Protein AF-A0A100XW59-F1 (afdb_monomer_lite)

Organism: NCBI:txid227598

InterPro domains:
  IPR002423 Chaperonin Cpn60/GroEL/TCP-1 family [PF00118] (2-49)
  IPR027413 GroEL-like equatorial domain superfamily [G3DSA:1.10.560.10] (1-50)
  IPR027413 GroEL-like equatorial domain superfamily [SSF48592] (1-48)

Sequence (68 aa):
IGVDVFEGEPADMMEKGVIAPVRVTKQAIKSASEAAIMILRIDDVIAASKLEKDKGGEGGSDFGGDLD

Secondary structure (DSSP, 8-state):
-EE-TTT-SEE-TTTTT----HHHHHHHHHHHHHHHHHHHT-------------S-------------

Structure (mmCIF, N/CA/C/O backbone):
data_AF-A0A100XW59-F1
#
_entry.id   AF-A0A100XW59-F1
#
loop_
_atom_site.group_PDB
_atom_site.id
_atom_site.type_symbol
_atom_site.label_atom_id
_atom_site.label_alt_id
_atom_site.label_comp_id
_atom_site.label_asym_id
_atom_site.label_entity_id
_atom_site.label_seq_id
_atom_site.pdbx_PDB_ins_code
_atom_site.Cartn_x
_atom_site.Cartn_y
_atom_site.Cartn_z
_atom_site.occupancy
_atom_site.B_iso_or_equiv
_atom_site.auth_seq_id
_atom_site.auth_comp_id
_atom_site.auth_asym_id
_atom_site.auth_atom_id
_atom_site.pdbx_PDB_model_num
ATOM 1 N N . ILE A 1 1 ? -10.453 -7.094 9.616 1.00 88.88 1 ILE A N 1
ATOM 2 C CA . ILE A 1 1 ? -9.577 -8.111 10.244 1.00 88.88 1 ILE A CA 1
ATOM 3 C C . ILE A 1 1 ? -8.129 -7.807 9.892 1.00 88.88 1 ILE A C 1
ATOM 5 O O . ILE A 1 1 ? -7.816 -7.672 8.715 1.00 88.88 1 ILE A O 1
ATOM 9 N N . GLY A 1 2 ? -7.290 -7.637 10.909 1.00 93.62 2 GLY A N 1
ATOM 10 C CA . GLY A 1 2 ? -5.831 -7.647 10.813 1.00 93.62 2 GLY A CA 1
ATOM 11 C C . GLY A 1 2 ? -5.259 -8.798 11.640 1.00 93.62 2 GLY A C 1
ATOM 12 O O . GLY A 1 2 ? -6.007 -9.677 12.066 1.00 93.62 2 GLY A O 1
ATOM 13 N N . VAL A 1 3 ? -3.948 -8.785 11.861 1.00 95.94 3 VAL A N 1
ATOM 14 C CA . VAL A 1 3 ? -3.243 -9.785 12.675 1.00 95.94 3 VAL A CA 1
ATOM 15 C C . VAL A 1 3 ? -2.830 -9.133 13.986 1.00 95.94 3 VAL A C 1
ATOM 17 O O . VAL A 1 3 ? -2.148 -8.108 13.967 1.00 95.94 3 VAL A O 1
ATOM 20 N N . ASP A 1 4 ? -3.234 -9.720 15.110 1.00 95.69 4 ASP A N 1
ATOM 21 C CA . ASP A 1 4 ? -2.689 -9.346 16.408 1.00 95.69 4 ASP A CA 1
ATOM 22 C C . ASP A 1 4 ? -1.280 -9.933 16.557 1.00 95.69 4 ASP A C 1
ATOM 24 O O . ASP A 1 4 ? -1.085 -11.139 16.440 1.00 95.69 4 ASP A O 1
ATOM 28 N N . VAL A 1 5 ? -0.280 -9.090 16.801 1.00 94.81 5 VAL A N 1
ATOM 29 C CA . VAL A 1 5 ? 1.123 -9.528 16.899 1.00 94.81 5 VAL A CA 1
ATOM 30 C C . VAL A 1 5 ? 1.499 -10.112 18.264 1.00 94.81 5 VAL A C 1
ATOM 32 O O . VAL A 1 5 ? 2.556 -10.726 18.382 1.00 94.81 5 VAL A O 1
ATOM 35 N N . PHE A 1 6 ? 0.668 -9.920 19.287 1.00 94.75 6 PHE A N 1
ATOM 36 C CA . PHE A 1 6 ? 0.845 -10.492 20.621 1.00 94.75 6 PHE A CA 1
ATOM 37 C C . PHE A 1 6 ? 0.206 -11.877 20.721 1.00 94.75 6 PHE A C 1
ATOM 39 O O . PHE A 1 6 ? 0.806 -12.786 21.287 1.00 94.75 6 PHE A O 1
ATOM 46 N N . GLU A 1 7 ? -0.993 -12.038 20.158 1.00 94.25 7 GLU A N 1
ATOM 47 C CA . GLU A 1 7 ? -1.752 -13.298 20.188 1.00 94.25 7 GLU A CA 1
ATOM 48 C C . GLU A 1 7 ? -1.478 -14.175 18.955 1.00 94.25 7 GLU A C 1
ATOM 50 O O . GLU A 1 7 ? -1.635 -15.390 19.008 1.00 94.25 7 GLU A O 1
ATOM 55 N N . GLY A 1 8 ? -1.033 -13.581 17.842 1.00 94.62 8 GLY A N 1
ATOM 56 C CA . GLY A 1 8 ? -0.810 -14.278 16.572 1.00 94.62 8 GLY A CA 1
ATOM 57 C C . GLY A 1 8 ? -2.098 -14.636 15.822 1.00 94.62 8 GLY A C 1
ATOM 58 O O . GLY A 1 8 ? -2.044 -15.344 14.816 1.00 94.62 8 GLY A O 1
ATOM 59 N N . GLU A 1 9 ? -3.250 -14.154 16.289 1.00 94.81 9 GLU A N 1
ATOM 60 C CA . GLU A 1 9 ? -4.570 -14.503 15.768 1.00 94.81 9 GLU A CA 1
ATOM 61 C C . GLU A 1 9 ? -5.218 -13.351 14.973 1.00 94.81 9 GLU A C 1
ATOM 63 O O . GLU A 1 9 ? -4.847 -12.178 15.127 1.00 94.81 9 GLU A O 1
ATOM 68 N N . PRO A 1 10 ? -6.194 -13.647 14.091 1.00 96.94 10 PRO A N 1
ATOM 69 C CA . PRO A 1 10 ? -6.976 -12.619 13.416 1.00 96.94 10 PRO A CA 1
ATOM 70 C C . PRO A 1 10 ? -7.817 -11.815 14.413 1.00 96.94 10 PRO A C 1
ATOM 72 O O . PRO A 1 10 ? -8.564 -12.384 15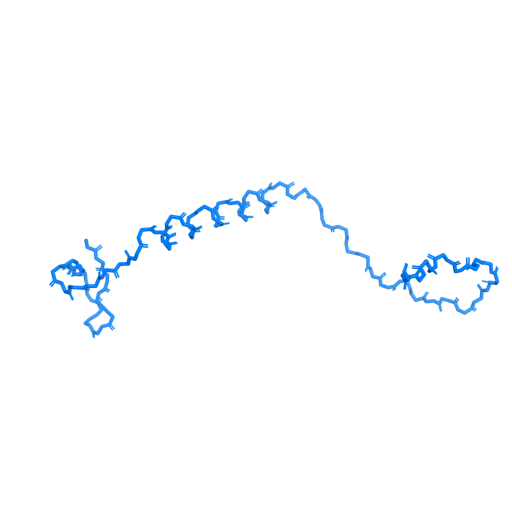.203 1.00 96.94 10 PRO A O 1
ATOM 75 N N . ALA A 1 11 ? -7.770 -10.487 14.323 1.00 96.62 11 ALA A N 1
ATOM 76 C CA . ALA A 1 11 ? -8.550 -9.609 15.194 1.00 96.62 11 ALA A CA 1
ATOM 77 C C . ALA A 1 11 ? -9.059 -8.356 14.467 1.00 96.62 11 ALA A C 1
ATOM 79 O O . ALA A 1 11 ? -8.587 -7.994 13.381 1.00 96.62 11 ALA A O 1
ATOM 80 N N . ASP A 1 12 ? -10.044 -7.675 15.055 1.00 96.31 12 ASP A N 1
ATOM 81 C CA . ASP A 1 12 ? -10.473 -6.361 14.582 1.00 96.31 12 ASP A CA 1
ATOM 82 C C . ASP A 1 12 ? -9.517 -5.272 15.094 1.00 96.31 12 ASP A C 1
ATOM 84 O O . ASP A 1 12 ? -9.442 -4.970 16.284 1.00 96.31 12 ASP A O 1
ATOM 88 N N . MET A 1 13 ? -8.752 -4.686 14.176 1.00 95.50 13 MET A N 1
ATOM 89 C CA . MET A 1 13 ? -7.762 -3.658 14.505 1.00 95.50 13 MET A CA 1
ATOM 90 C C . MET A 1 13 ? -8.403 -2.307 14.836 1.00 95.50 13 MET A C 1
ATOM 92 O O . MET A 1 13 ? -7.807 -1.526 15.573 1.00 95.50 13 MET A O 1
ATOM 96 N N . MET A 1 14 ? -9.613 -2.035 14.333 1.00 95.44 14 MET A N 1
ATOM 97 C CA . MET A 1 14 ? -10.348 -0.808 14.645 1.00 95.44 14 MET A CA 1
ATOM 98 C C . MET A 1 14 ? -10.840 -0.840 16.091 1.00 95.44 14 MET A C 1
ATOM 100 O O . MET A 1 14 ? -10.660 0.141 16.809 1.00 95.44 14 MET A O 1
ATOM 104 N N . GLU A 1 15 ? -11.392 -1.973 16.540 1.00 95.94 15 GLU A N 1
ATOM 105 C CA . GLU A 1 15 ? -11.809 -2.160 17.939 1.00 95.94 15 GLU A CA 1
ATOM 106 C C . GLU A 1 15 ? -10.616 -2.117 18.903 1.00 95.94 15 GLU A C 1
ATOM 108 O O . GLU A 1 15 ? -10.713 -1.533 19.981 1.00 95.94 15 GLU A O 1
ATOM 113 N N . LYS A 1 16 ? -9.457 -2.650 18.487 1.00 94.81 16 LYS A N 1
ATOM 114 C CA . LYS A 1 16 ? -8.194 -2.548 19.241 1.00 94.81 16 LYS A CA 1
ATOM 115 C C . LYS A 1 16 ? -7.537 -1.154 19.160 1.00 94.81 16 LYS A C 1
ATOM 117 O O . LYS A 1 16 ? -6.470 -0.951 19.733 1.00 94.81 16 LYS A O 1
ATOM 122 N N . GLY A 1 17 ? -8.149 -0.183 18.471 1.00 95.25 17 GLY A N 1
ATOM 123 C CA . GLY A 1 17 ? -7.655 1.197 18.359 1.00 95.25 17 GLY A CA 1
ATOM 124 C C . GLY A 1 17 ? -6.393 1.360 17.501 1.00 95.25 17 GLY A C 1
ATOM 125 O O . GLY A 1 17 ? -5.760 2.416 17.518 1.00 95.25 17 GLY A O 1
ATOM 126 N N . VAL A 1 18 ? -6.018 0.331 16.741 1.00 95.31 18 VAL A N 1
ATOM 127 C CA . VAL A 1 18 ? -4.843 0.320 15.869 1.00 95.31 18 VAL A CA 1
ATOM 128 C C . VAL A 1 18 ? -5.231 0.910 14.515 1.00 95.31 18 VAL A C 1
ATOM 130 O O . VAL A 1 18 ? -5.770 0.232 13.640 1.00 95.31 18 VAL A O 1
ATOM 133 N N . ILE A 1 19 ? -4.946 2.201 14.339 1.00 94.88 19 ILE A N 1
ATOM 134 C CA . ILE A 1 19 ? -5.280 2.962 13.130 1.00 94.88 19 ILE A CA 1
ATOM 135 C C . ILE A 1 19 ? -4.029 3.493 12.426 1.00 94.88 19 ILE A C 1
ATOM 137 O O . ILE A 1 19 ? -3.056 3.901 13.059 1.00 94.88 19 ILE A O 1
ATOM 141 N N . ALA A 1 20 ? -4.078 3.540 11.095 1.00 93.56 20 ALA A N 1
ATOM 142 C CA . ALA A 1 20 ? -3.029 4.129 10.269 1.00 93.56 20 ALA A CA 1
ATOM 143 C C . ALA A 1 20 ? -3.545 5.385 9.545 1.00 93.56 20 ALA A C 1
ATOM 145 O O . ALA A 1 20 ? -4.690 5.403 9.081 1.00 93.56 20 ALA A O 1
ATOM 146 N N . PRO A 1 21 ? -2.721 6.435 9.376 1.00 96.50 21 PRO A N 1
ATOM 147 C CA . PRO A 1 21 ? -3.110 7.588 8.577 1.00 96.50 21 PRO A CA 1
ATOM 148 C C . PRO A 1 21 ? -3.312 7.204 7.107 1.00 96.50 21 PRO A C 1
ATOM 150 O O . PRO A 1 21 ? -2.430 6.612 6.485 1.00 96.50 21 PRO A O 1
ATOM 153 N N . VAL A 1 22 ? -4.418 7.651 6.506 1.00 97.00 22 VAL A N 1
ATOM 154 C CA . VAL A 1 22 ? -4.780 7.347 5.104 1.00 97.00 22 VAL A CA 1
ATOM 155 C C . VAL A 1 22 ? -3.652 7.675 4.117 1.00 97.00 22 VAL A C 1
ATOM 157 O O . VAL A 1 22 ? -3.424 6.947 3.151 1.00 97.00 22 VAL A O 1
ATOM 160 N N . ARG A 1 23 ? -2.910 8.762 4.365 1.00 97.88 23 ARG A N 1
ATOM 161 C CA . ARG A 1 23 ? -1.776 9.181 3.527 1.00 97.88 23 ARG A CA 1
ATOM 162 C C . ARG A 1 23 ? -0.668 8.132 3.453 1.00 97.88 23 ARG A C 1
ATOM 164 O O . ARG A 1 23 ? -0.082 7.988 2.386 1.00 97.88 23 ARG A O 1
ATOM 171 N N . VAL A 1 24 ? -0.391 7.417 4.545 1.00 97.56 24 VAL A N 1
ATOM 172 C CA . VAL A 1 24 ? 0.703 6.438 4.605 1.00 97.56 24 VAL A CA 1
ATOM 173 C C . VAL A 1 24 ? 0.369 5.238 3.726 1.00 97.56 24 VAL A C 1
ATOM 175 O O . VAL A 1 24 ? 1.117 4.941 2.801 1.00 97.56 24 VAL A O 1
ATOM 178 N N . THR A 1 25 ? -0.795 4.613 3.925 1.00 96.38 25 THR A N 1
ATOM 179 C CA . THR A 1 25 ? -1.216 3.443 3.137 1.00 96.38 25 THR A CA 1
ATOM 180 C C . THR A 1 25 ? -1.392 3.789 1.659 1.00 96.38 25 THR A C 1
ATOM 182 O O . THR A 1 25 ? -0.942 3.045 0.789 1.00 96.38 25 THR A O 1
ATOM 185 N N . LYS A 1 26 ? -1.985 4.954 1.353 1.00 98.12 26 LYS A N 1
ATOM 186 C CA . LYS A 1 26 ? -2.162 5.411 -0.033 1.00 98.12 26 LYS A CA 1
ATOM 187 C C . LYS A 1 26 ? -0.823 5.624 -0.739 1.00 98.12 26 LYS A C 1
ATOM 189 O O . LYS A 1 26 ? -0.667 5.195 -1.880 1.00 98.12 26 LYS A O 1
ATOM 194 N N . GLN A 1 27 ? 0.132 6.275 -0.074 1.00 98.12 27 GLN A N 1
ATOM 195 C CA . GLN A 1 27 ? 1.454 6.503 -0.648 1.00 98.12 27 GLN A CA 1
ATOM 196 C C . GLN A 1 27 ? 2.231 5.195 -0.795 1.00 98.12 27 GLN A C 1
ATOM 198 O O . GLN A 1 27 ? 2.839 4.987 -1.836 1.00 98.12 27 GLN A O 1
ATOM 203 N N . ALA A 1 28 ? 2.165 4.297 0.191 1.00 98.12 28 ALA A N 1
ATOM 204 C CA . ALA A 1 28 ? 2.835 3.002 0.128 1.00 98.12 28 ALA A CA 1
ATOM 205 C C . ALA A 1 28 ? 2.383 2.189 -1.095 1.00 98.12 28 ALA A C 1
ATOM 207 O O . ALA A 1 28 ? 3.223 1.722 -1.859 1.00 98.12 28 ALA A O 1
ATOM 208 N N . ILE A 1 29 ? 1.069 2.09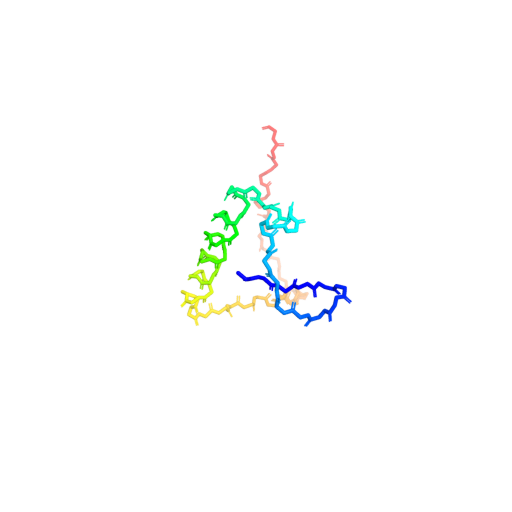7 -1.337 1.00 98.00 29 ILE A N 1
ATOM 209 C CA . ILE A 1 29 ? 0.522 1.401 -2.514 1.00 98.00 29 ILE A CA 1
ATOM 210 C C . ILE A 1 29 ? 0.974 2.083 -3.808 1.00 98.00 29 ILE A C 1
ATOM 212 O O . ILE A 1 29 ? 1.406 1.408 -4.744 1.00 98.00 29 ILE A O 1
ATOM 216 N N . LYS A 1 30 ? 0.899 3.419 -3.866 1.00 98.38 30 LYS A N 1
ATOM 217 C CA . LYS A 1 30 ? 1.304 4.188 -5.048 1.00 98.38 30 LYS A CA 1
ATOM 218 C C . LYS A 1 30 ? 2.785 3.973 -5.375 1.00 98.38 30 LYS A C 1
ATOM 220 O O . LYS A 1 30 ? 3.105 3.600 -6.498 1.00 98.38 30 LYS A O 1
ATOM 225 N N . SER A 1 31 ? 3.669 4.150 -4.397 1.00 98.06 31 SER A N 1
ATOM 226 C CA . SER A 1 31 ? 5.115 4.006 -4.576 1.00 98.06 31 SER A CA 1
ATOM 227 C C . SER A 1 31 ? 5.524 2.567 -4.884 1.00 98.06 31 SER A C 1
ATOM 229 O O . SER A 1 31 ? 6.367 2.358 -5.750 1.00 98.06 31 SER A O 1
ATOM 231 N N . ALA A 1 32 ? 4.902 1.571 -4.242 1.00 98.38 32 ALA A N 1
ATOM 232 C CA . ALA A 1 32 ? 5.134 0.165 -4.572 1.00 98.38 32 ALA A CA 1
ATOM 233 C C . ALA A 1 32 ? 4.735 -0.144 -6.022 1.00 98.38 32 ALA A C 1
ATOM 235 O O . ALA A 1 32 ? 5.476 -0.816 -6.735 1.00 98.38 32 ALA A O 1
ATOM 236 N N . SER A 1 33 ? 3.599 0.396 -6.475 1.00 98.31 33 SER A N 1
ATOM 237 C CA . SER A 1 33 ? 3.139 0.229 -7.856 1.00 98.31 33 SER A CA 1
ATOM 238 C C . SER A 1 33 ? 4.093 0.892 -8.848 1.00 98.31 33 SER A C 1
ATOM 240 O O . SER A 1 33 ? 4.483 0.264 -9.824 1.00 98.31 33 SER A O 1
ATOM 242 N N . GLU A 1 34 ? 4.516 2.134 -8.595 1.00 98.06 34 GLU A N 1
ATOM 243 C CA . GLU A 1 34 ? 5.482 2.845 -9.443 1.00 98.06 34 GLU A CA 1
ATOM 244 C C . GLU A 1 34 ? 6.817 2.094 -9.528 1.00 98.06 34 GLU A C 1
ATOM 246 O O . GLU A 1 34 ? 7.337 1.905 -10.625 1.00 98.06 34 GLU A O 1
ATOM 251 N N . ALA A 1 35 ? 7.331 1.587 -8.404 1.00 98.00 35 ALA A N 1
ATOM 252 C CA . ALA A 1 35 ? 8.551 0.785 -8.371 1.00 98.00 35 ALA A CA 1
ATOM 253 C C . ALA A 1 35 ? 8.408 -0.538 -9.135 1.00 98.00 35 ALA A C 1
ATOM 255 O O . ALA A 1 35 ? 9.271 -0.873 -9.944 1.00 98.00 35 ALA A O 1
ATOM 256 N N . ALA A 1 36 ? 7.305 -1.265 -8.937 1.00 98.06 36 ALA A N 1
ATOM 257 C CA . ALA A 1 36 ? 7.032 -2.497 -9.672 1.00 98.06 36 ALA A CA 1
ATOM 258 C C . ALA A 1 36 ? 6.936 -2.240 -11.183 1.00 98.06 36 ALA A C 1
ATOM 260 O O . ALA A 1 36 ? 7.510 -2.979 -11.976 1.00 98.06 36 ALA A O 1
ATOM 261 N N . ILE A 1 37 ? 6.268 -1.155 -11.583 1.00 97.69 37 ILE A N 1
ATOM 262 C CA . ILE A 1 37 ? 6.174 -0.733 -12.982 1.00 97.69 37 ILE A CA 1
ATOM 263 C C . ILE A 1 37 ? 7.555 -0.385 -13.549 1.00 97.69 37 ILE A C 1
ATOM 265 O O . ILE A 1 37 ? 7.830 -0.730 -14.694 1.00 97.69 37 ILE A O 1
ATOM 269 N N . MET A 1 38 ? 8.421 0.290 -12.782 1.00 97.19 38 MET A N 1
ATOM 270 C CA . MET A 1 38 ? 9.796 0.556 -13.215 1.00 97.19 38 MET A CA 1
ATOM 271 C C . MET A 1 38 ? 10.538 -0.751 -13.485 1.00 97.19 38 MET A C 1
ATOM 273 O O . MET A 1 38 ? 11.101 -0.896 -14.560 1.00 97.19 38 MET A O 1
ATOM 277 N N . ILE A 1 39 ? 10.478 -1.711 -12.558 1.00 94.88 39 ILE A N 1
ATOM 278 C CA . ILE A 1 39 ? 11.151 -3.009 -12.700 1.00 94.88 39 ILE A CA 1
ATOM 279 C C . ILE A 1 39 ? 10.625 -3.780 -13.918 1.00 94.88 39 ILE A C 1
ATOM 281 O O . ILE A 1 39 ? 11.419 -4.270 -14.709 1.00 94.88 39 ILE A O 1
ATOM 285 N N . LEU A 1 40 ? 9.303 -3.849 -14.106 1.00 95.31 40 LEU A N 1
ATOM 286 C CA . LEU A 1 40 ? 8.683 -4.571 -15.226 1.00 95.31 40 LEU A CA 1
ATOM 287 C C . LEU A 1 40 ? 8.985 -3.967 -16.606 1.00 95.31 40 LEU A C 1
ATOM 289 O O . LEU A 1 40 ? 8.801 -4.648 -17.607 1.00 95.31 40 LEU A O 1
ATOM 293 N N . ARG A 1 41 ? 9.386 -2.693 -16.670 1.00 95.19 41 ARG A N 1
ATOM 294 C CA . ARG A 1 41 ? 9.752 -2.002 -17.919 1.00 95.19 41 ARG A CA 1
ATOM 295 C C . ARG A 1 41 ? 11.231 -2.115 -18.268 1.00 95.19 41 ARG A C 1
ATOM 297 O O . ARG A 1 41 ? 11.631 -1.617 -19.314 1.00 95.19 41 ARG A O 1
ATOM 304 N N . ILE A 1 42 ? 12.052 -2.655 -17.372 1.00 93.44 42 ILE A N 1
ATOM 305 C CA . ILE A 1 42 ? 13.470 -2.843 -17.654 1.00 93.44 42 ILE A CA 1
ATOM 306 C C . ILE A 1 42 ? 13.598 -4.093 -18.518 1.00 93.44 42 ILE A C 1
ATOM 308 O O . ILE A 1 42 ? 13.348 -5.197 -18.040 1.00 93.44 42 ILE A O 1
ATOM 312 N N . ASP A 1 43 ? 14.008 -3.894 -19.767 1.00 91.69 43 ASP A N 1
ATOM 313 C CA . ASP A 1 43 ? 14.276 -4.994 -20.693 1.00 91.69 43 ASP A CA 1
ATOM 314 C C . ASP A 1 43 ? 15.672 -5.586 -20.443 1.00 91.69 43 ASP A C 1
ATOM 316 O O . ASP A 1 43 ? 15.803 -6.792 -20.267 1.00 91.69 43 ASP A O 1
ATOM 320 N N . ASP A 1 44 ? 16.697 -4.731 -20.334 1.00 89.81 44 ASP A N 1
ATOM 321 C CA . ASP A 1 44 ? 18.086 -5.127 -20.086 1.00 89.81 44 ASP A CA 1
ATOM 322 C C . ASP A 1 44 ? 18.799 -4.151 -19.139 1.00 89.81 44 ASP A C 1
ATOM 324 O O . ASP A 1 44 ? 18.593 -2.934 -19.176 1.00 89.81 44 ASP A O 1
ATOM 328 N N . VAL A 1 45 ? 19.702 -4.686 -18.310 1.00 89.06 45 VAL A N 1
ATOM 329 C CA . VAL A 1 45 ? 20.614 -3.899 -17.466 1.00 89.06 45 VAL A CA 1
ATOM 330 C C . VAL A 1 45 ? 22.039 -4.087 -17.975 1.00 89.06 45 VAL A C 1
ATOM 332 O O . VAL A 1 45 ? 22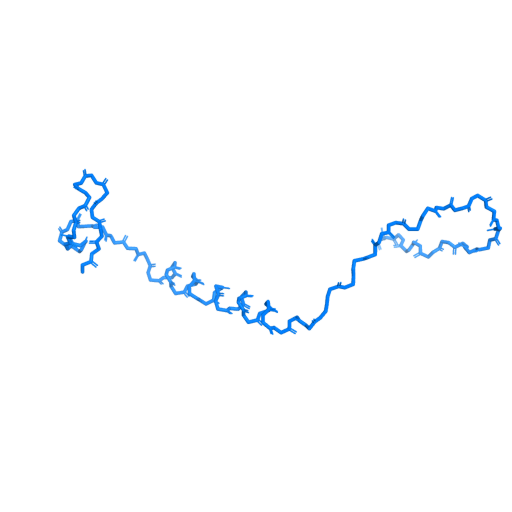.636 -5.146 -17.795 1.00 89.06 45 VAL A O 1
ATOM 335 N N . ILE A 1 46 ? 22.621 -3.047 -18.574 1.00 85.88 46 ILE A N 1
ATOM 336 C CA . ILE A 1 46 ? 24.035 -3.054 -18.970 1.00 85.88 46 ILE A CA 1
ATOM 337 C C . ILE A 1 46 ? 24.864 -2.495 -17.814 1.00 85.88 46 ILE A C 1
ATOM 339 O O . ILE A 1 46 ? 24.908 -1.287 -17.580 1.00 85.88 46 ILE A O 1
ATOM 343 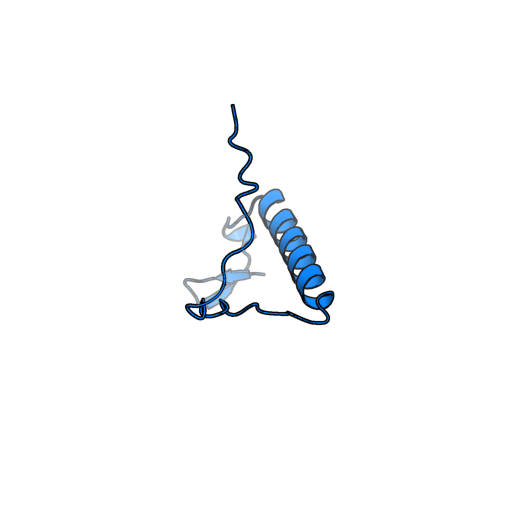N N . ALA A 1 47 ? 25.530 -3.382 -17.078 1.00 85.12 47 ALA A N 1
ATOM 344 C CA . ALA A 1 47 ? 26.467 -2.992 -16.035 1.00 85.12 47 ALA A CA 1
ATOM 345 C C . ALA A 1 47 ? 27.843 -2.696 -16.651 1.00 85.12 47 ALA A C 1
ATOM 347 O O . ALA A 1 47 ? 28.518 -3.596 -17.148 1.00 85.12 47 ALA A O 1
ATOM 348 N N . ALA A 1 48 ? 28.282 -1.438 -16.601 1.00 82.06 48 ALA A N 1
ATOM 349 C CA . ALA A 1 48 ? 29.653 -1.091 -16.956 1.00 82.06 48 ALA A CA 1
ATOM 350 C C . ALA A 1 48 ? 30.598 -1.514 -15.817 1.00 82.06 48 ALA A C 1
ATOM 352 O O . ALA A 1 48 ? 30.616 -0.901 -14.748 1.00 82.06 48 ALA A O 1
ATOM 353 N N . SER A 1 49 ? 31.405 -2.554 -16.032 1.00 75.00 49 SER A N 1
ATOM 354 C CA . SER A 1 49 ? 32.604 -2.770 -15.218 1.00 75.00 49 SER A CA 1
ATOM 355 C C . SER A 1 49 ? 33.590 -1.638 -15.506 1.00 75.00 49 SER A C 1
ATOM 357 O O . SER A 1 49 ? 33.742 -1.251 -16.666 1.00 75.00 49 SER A O 1
ATOM 359 N N . LYS A 1 50 ? 34.270 -1.103 -14.478 1.00 67.88 50 LYS A N 1
ATOM 360 C CA . LYS A 1 50 ? 35.400 -0.183 -14.687 1.00 67.88 50 LYS A CA 1
ATOM 361 C C . LYS A 1 50 ? 36.325 -0.817 -15.726 1.00 67.88 50 LYS A C 1
ATOM 363 O O . LYS A 1 50 ? 36.870 -1.884 -15.461 1.00 67.88 50 LYS A O 1
ATOM 368 N N . LEU A 1 51 ? 36.473 -0.177 -16.887 1.00 62.78 51 LEU A N 1
ATOM 369 C CA . LEU A 1 51 ? 37.585 -0.462 -17.785 1.00 62.78 51 LEU A CA 1
ATOM 370 C C . LEU A 1 51 ? 38.839 -0.325 -16.926 1.00 62.78 51 LEU A C 1
ATOM 372 O O . LEU A 1 51 ? 39.083 0.753 -16.368 1.00 62.78 51 LEU A O 1
ATOM 376 N N . GLU A 1 52 ? 39.582 -1.417 -16.741 1.00 58.81 52 GLU A N 1
ATOM 377 C CA . GLU A 1 52 ? 40.939 -1.282 -16.239 1.00 58.81 52 GLU A CA 1
ATOM 378 C C . GLU A 1 52 ? 41.621 -0.294 -17.178 1.00 58.81 52 GLU A C 1
ATOM 380 O O . GLU A 1 52 ? 41.623 -0.474 -18.397 1.00 58.81 52 GLU A O 1
ATOM 385 N N . LYS A 1 53 ? 42.081 0.828 -16.615 1.00 52.16 53 LYS A N 1
ATOM 386 C CA . LYS A 1 53 ? 42.917 1.776 -17.338 1.00 52.16 53 LYS A CA 1
ATOM 387 C C . LYS A 1 53 ? 44.179 1.015 -17.707 1.00 52.16 53 LYS A C 1
ATOM 389 O O . LYS A 1 53 ? 45.119 0.970 -16.911 1.00 52.16 53 LYS A O 1
ATOM 394 N N . ASP A 1 54 ? 44.179 0.411 -18.887 1.00 43.12 54 ASP A N 1
ATOM 395 C CA . ASP A 1 54 ? 45.397 -0.076 -19.491 1.00 43.12 54 ASP A CA 1
ATOM 396 C C . ASP A 1 54 ? 46.327 1.129 -19.601 1.00 43.12 54 ASP A C 1
ATOM 398 O O . ASP A 1 54 ? 45.990 2.193 -20.131 1.00 43.12 54 ASP A O 1
ATOM 402 N N . LYS A 1 55 ? 47.482 0.991 -18.958 1.00 48.62 55 LYS A N 1
ATOM 403 C CA . LYS A 1 55 ? 48.548 1.980 -18.974 1.00 48.62 55 LYS A CA 1
ATOM 404 C C . LYS A 1 55 ? 49.073 2.084 -20.404 1.00 48.62 55 LYS A C 1
ATOM 406 O O . LYS A 1 55 ? 49.993 1.362 -20.769 1.00 48.62 55 LYS A O 1
ATOM 411 N N . GLY A 1 56 ? 48.532 2.999 -21.197 1.00 43.88 56 GLY A N 1
ATOM 412 C CA . GLY A 1 56 ? 49.119 3.324 -22.492 1.00 43.88 56 GLY A CA 1
ATOM 413 C C . GLY A 1 56 ? 48.207 4.148 -23.384 1.00 43.88 56 GLY A C 1
ATOM 414 O O . GLY A 1 56 ? 47.221 3.634 -23.895 1.00 43.88 56 GLY A O 1
ATOM 415 N N . GLY A 1 57 ? 48.590 5.403 -23.622 1.00 36.59 57 GLY A N 1
ATOM 416 C CA . GLY A 1 57 ? 48.065 6.205 -24.728 1.00 36.59 57 GLY A CA 1
ATOM 417 C C . GLY A 1 57 ? 47.520 7.557 -24.291 1.00 36.59 57 GLY A C 1
ATOM 418 O O . GLY A 1 57 ? 46.442 7.652 -23.718 1.00 36.59 57 GLY A O 1
ATOM 419 N N . GLU A 1 58 ? 48.293 8.601 -24.570 1.00 47.06 58 GLU A N 1
ATOM 420 C CA . GLU A 1 58 ? 47.923 10.009 -24.451 1.00 47.06 58 GLU A CA 1
ATOM 421 C C . GLU A 1 58 ? 46.671 10.344 -25.282 1.00 47.06 58 GLU A C 1
ATOM 423 O O . GLU A 1 58 ? 46.552 9.911 -26.427 1.00 47.06 58 GLU A O 1
ATOM 428 N N . GLY A 1 59 ? 45.780 11.185 -24.743 1.00 42.41 59 GLY A N 1
ATOM 429 C CA . GLY A 1 59 ? 44.771 11.890 -25.541 1.00 42.41 59 GLY A CA 1
ATOM 430 C C . GLY A 1 59 ? 43.416 12.052 -24.855 1.00 42.41 59 GLY A C 1
ATOM 431 O O . GLY A 1 59 ? 42.616 11.124 -24.836 1.00 42.41 59 GLY A O 1
ATOM 432 N N . GLY A 1 60 ? 43.134 13.261 -24.359 1.00 38.25 60 GLY A N 1
ATOM 433 C CA . GLY A 1 60 ? 41.778 13.683 -23.987 1.00 38.25 60 GLY A CA 1
ATOM 434 C C . GLY A 1 60 ? 41.709 14.441 -22.668 1.00 38.25 60 GLY A C 1
ATOM 435 O O . GLY A 1 60 ? 41.351 13.875 -21.640 1.00 38.25 60 GLY A O 1
ATOM 436 N N . SER A 1 61 ? 42.059 15.724 -22.705 1.00 41.88 61 SER A N 1
ATOM 437 C CA . SER A 1 61 ? 41.842 16.686 -21.627 1.00 41.88 61 SER A CA 1
ATOM 438 C C . SER A 1 61 ? 40.351 16.830 -21.303 1.00 41.88 61 SER A C 1
ATOM 440 O O . SER A 1 61 ? 39.567 17.260 -22.145 1.00 41.88 61 SER A O 1
ATOM 442 N N . ASP A 1 62 ? 40.009 16.421 -20.086 1.00 43.62 62 ASP A N 1
ATOM 443 C CA . ASP A 1 62 ? 39.203 17.148 -19.104 1.00 43.62 62 ASP A CA 1
ATOM 444 C C . ASP A 1 62 ? 38.100 18.080 -19.644 1.00 43.62 62 ASP A C 1
ATOM 446 O O . ASP A 1 62 ? 38.351 19.210 -20.058 1.00 43.62 62 ASP A O 1
ATOM 450 N N . PHE A 1 63 ? 36.854 17.605 -19.581 1.00 44.56 63 PHE A N 1
ATOM 451 C 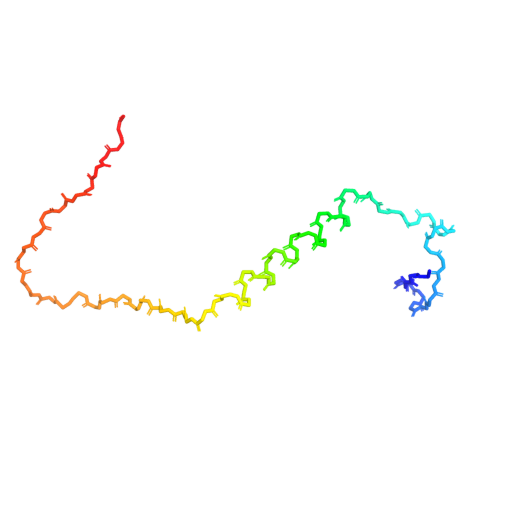CA . PHE A 1 63 ? 35.660 18.452 -19.608 1.00 44.56 63 PHE A CA 1
ATOM 452 C C . PHE A 1 63 ? 34.954 18.350 -18.246 1.00 44.56 63 PHE A C 1
ATOM 454 O O . PHE A 1 63 ? 33.793 17.956 -18.147 1.00 44.56 63 PHE A O 1
ATOM 461 N N . GLY A 1 64 ? 35.697 18.639 -17.175 1.00 40.84 64 GLY A N 1
ATOM 462 C CA . GLY A 1 64 ? 35.159 18.998 -15.869 1.00 40.84 64 GLY A CA 1
ATOM 463 C C . GLY A 1 64 ? 34.840 20.489 -15.851 1.00 40.84 64 GLY A C 1
ATOM 464 O O . GLY A 1 64 ? 35.714 21.312 -15.613 1.00 40.84 64 GLY A O 1
ATOM 465 N N . GLY A 1 65 ? 33.593 20.845 -16.159 1.00 35.81 65 GLY A N 1
ATOM 466 C CA . GLY A 1 65 ? 33.086 22.186 -15.889 1.00 35.81 65 GLY A CA 1
ATOM 467 C C . GLY A 1 65 ? 32.881 22.344 -14.388 1.00 35.81 65 GLY A C 1
ATOM 468 O O . GLY A 1 65 ? 31.889 21.845 -13.854 1.00 35.81 65 GLY A O 1
ATOM 469 N N . ASP A 1 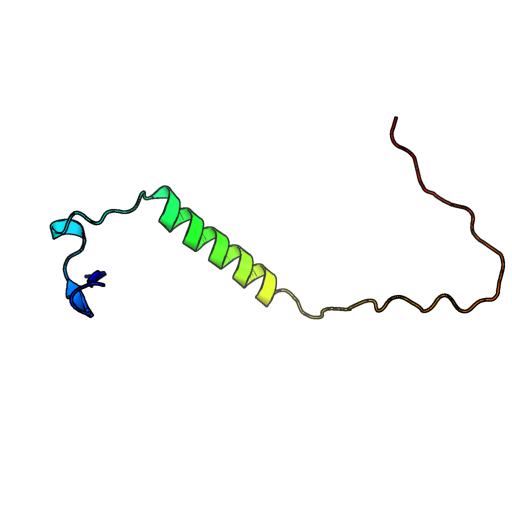66 ? 33.834 23.002 -13.733 1.00 47.78 66 ASP A N 1
ATOM 470 C CA . ASP A 1 66 ? 33.685 23.522 -12.380 1.00 47.78 66 ASP A CA 1
ATOM 471 C C . ASP A 1 66 ? 32.494 24.492 -12.315 1.00 47.78 66 ASP A C 1
ATOM 473 O O . ASP A 1 66 ? 32.314 25.365 -13.168 1.00 47.78 66 ASP A O 1
ATOM 477 N N . LEU A 1 67 ? 31.663 24.274 -11.297 1.00 43.28 67 LEU A N 1
ATOM 478 C CA . LEU A 1 67 ? 30.617 25.176 -10.842 1.00 43.28 67 LEU A CA 1
ATOM 479 C C . LEU A 1 67 ? 31.260 26.365 -10.116 1.00 43.28 67 LEU A C 1
ATOM 481 O O . LEU A 1 67 ? 31.880 26.162 -9.073 1.00 43.28 67 LEU A O 1
ATOM 485 N N . ASP A 1 68 ? 31.015 27.567 -10.630 1.00 43.09 68 ASP A N 1
ATOM 486 C CA . ASP A 1 68 ? 30.908 28.823 -9.873 1.00 43.09 68 ASP A CA 1
ATOM 487 C C . ASP A 1 68 ? 29.562 29.483 -10.222 1.00 43.09 68 ASP A C 1
ATOM 489 O O . ASP A 1 68 ? 29.176 29.447 -11.419 1.00 43.09 68 ASP A O 1
#

Foldseek 3Di:
DDADPVVRDDDDCVVVVNDDDPVVVVVVVVVVVVVVVVVVPDPDDDDDDPDPPDPDDDDDDDPPDDDD

Radius of gyration: 26.01 Å; chains: 1; bounding box: 61×43×46 Å

pLDDT: mean 81.14, std 22.38, range [35.81, 98.38]